Protein AF-A0A359FY62-F1 (afdb_monomer_lite)

pLDDT: mean 93.46, std 5.97, range [69.19, 98.06]

Radius of gyration: 10.39 Å; chains: 1; bounding box: 27×15×20 Å

Foldseek 3Di:
DDDDDDPVCCCPPAVPDPDHDDDDDDDPVD

Secondary structure (DSSP, 8-state):
-PPPP-TTTHIIIIIT-SS--------TT-

Sequence (30 aa):
MAIEVTDANFDELVLKSDKPVLVDFWAEWC

Structure (mmCIF, N/CA/C/O backbone):
data_AF-A0A359FY62-F1
#
_entry.id   AF-A0A359FY62-F1
#
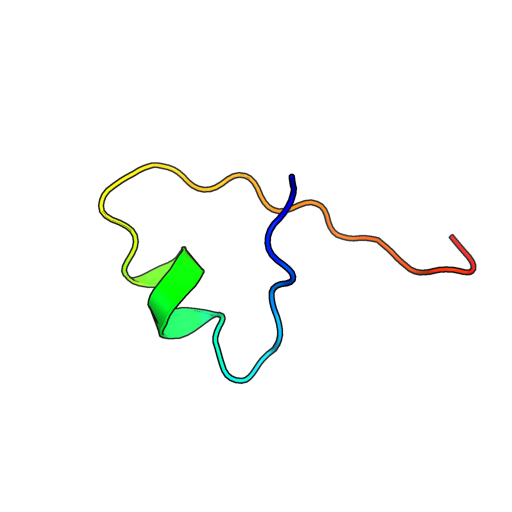loop_
_atom_site.group_PDB
_atom_site.id
_atom_site.type_symbol
_atom_site.label_atom_id
_atom_site.label_alt_id
_atom_site.label_comp_id
_atom_site.label_asym_id
_atom_site.label_entity_id
_atom_site.label_seq_id
_atom_site.pdbx_PDB_ins_code
_atom_site.Cartn_x
_atom_site.Cartn_y
_atom_site.Cartn_z
_atom_site.occupancy
_atom_site.B_iso_or_equiv
_atom_site.auth_seq_id
_atom_site.auth_comp_id
_atom_site.auth_asym_id
_atom_site.auth_atom_id
_atom_site.pdbx_PDB_model_num
ATOM 1 N N . MET A 1 1 ? 6.847 -11.386 8.221 1.00 69.19 1 MET A N 1
ATOM 2 C CA . MET A 1 1 ? 6.662 -11.448 6.757 1.00 69.19 1 MET A CA 1
ATOM 3 C C . MET A 1 1 ? 6.024 -10.140 6.339 1.00 69.19 1 MET A C 1
ATOM 5 O O . MET A 1 1 ? 5.047 -9.761 6.974 1.00 69.19 1 MET A O 1
ATOM 9 N N . ALA A 1 2 ? 6.617 -9.429 5.382 1.00 79.44 2 ALA A N 1
ATOM 10 C CA . ALA A 1 2 ? 5.999 -8.246 4.788 1.00 79.44 2 ALA A CA 1
ATOM 11 C C . ALA A 1 2 ? 4.962 -8.695 3.750 1.00 79.44 2 ALA A C 1
ATOM 13 O O . ALA A 1 2 ? 5.159 -9.718 3.095 1.00 79.44 2 ALA A O 1
ATOM 14 N N . ILE A 1 3 ? 3.854 -7.965 3.648 1.00 91.00 3 ILE A N 1
ATOM 15 C CA . ILE A 1 3 ? 2.846 -8.171 2.607 1.00 91.00 3 ILE A CA 1
ATOM 16 C C . ILE A 1 3 ? 3.210 -7.237 1.458 1.00 91.00 3 ILE A C 1
ATOM 18 O O . ILE A 1 3 ? 3.438 -6.052 1.691 1.00 91.00 3 ILE A O 1
ATOM 22 N N . GLU A 1 4 ? 3.289 -7.771 0.242 1.00 94.31 4 GLU A N 1
ATOM 23 C CA . GLU A 1 4 ? 3.557 -6.956 -0.939 1.00 94.31 4 GLU A CA 1
ATOM 24 C C . GLU A 1 4 ? 2.330 -6.106 -1.275 1.00 94.31 4 GLU A C 1
ATOM 26 O O . GLU A 1 4 ? 1.213 -6.610 -1.452 1.00 94.31 4 GLU A O 1
ATOM 31 N N . VAL A 1 5 ? 2.552 -4.797 -1.339 1.00 95.44 5 VAL A N 1
ATOM 32 C CA . VAL A 1 5 ? 1.532 -3.831 -1.723 1.00 95.44 5 VAL A CA 1
ATOM 33 C C . VAL A 1 5 ? 1.751 -3.476 -3.186 1.00 95.44 5 VAL A C 1
ATOM 35 O O . VAL A 1 5 ? 2.853 -3.135 -3.602 1.00 95.44 5 VAL A O 1
ATOM 38 N N . THR A 1 6 ? 0.677 -3.563 -3.954 1.00 96.25 6 THR A N 1
ATOM 39 C CA . THR A 1 6 ? 0.609 -3.214 -5.3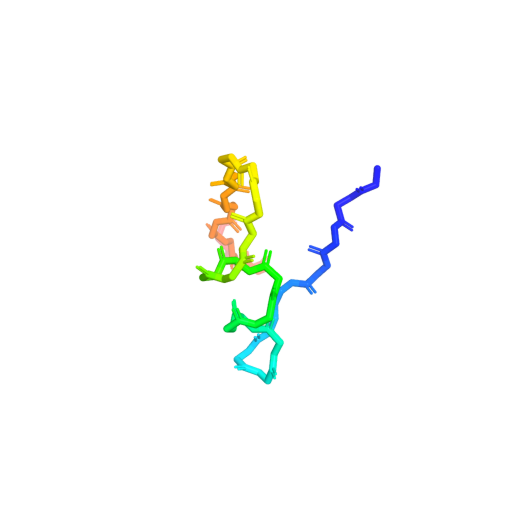71 1.00 96.25 6 THR A CA 1
ATOM 40 C C . THR A 1 6 ? -0.480 -2.167 -5.561 1.00 96.25 6 THR A C 1
ATOM 42 O O . THR A 1 6 ? -1.343 -1.987 -4.698 1.00 96.25 6 THR A O 1
ATOM 45 N N . ASP A 1 7 ? -0.512 -1.518 -6.721 1.00 96.19 7 ASP A N 1
ATOM 46 C CA . ASP A 1 7 ? -1.557 -0.533 -7.029 1.00 96.19 7 ASP A CA 1
ATOM 47 C C . ASP A 1 7 ? -2.975 -1.116 -6.902 1.00 96.19 7 ASP A C 1
ATOM 49 O O . ASP A 1 7 ? -3.904 -0.429 -6.482 1.00 96.19 7 ASP A O 1
ATOM 53 N N . ALA A 1 8 ? -3.142 -2.407 -7.212 1.00 98.06 8 ALA A N 1
ATOM 54 C CA . ALA A 1 8 ? -4.436 -3.081 -7.180 1.00 98.06 8 ALA A CA 1
ATOM 55 C C . ALA A 1 8 ? -4.990 -3.294 -5.761 1.00 98.06 8 ALA A C 1
ATOM 57 O O . ALA A 1 8 ? -6.202 -3.430 -5.604 1.00 98.06 8 ALA A O 1
ATOM 58 N N . ASN A 1 9 ? -4.129 -3.346 -4.739 1.00 96.88 9 ASN A N 1
ATOM 59 C CA . ASN A 1 9 ? -4.527 -3.668 -3.364 1.00 96.88 9 ASN A CA 1
ATOM 60 C C . ASN A 1 9 ? -4.222 -2.549 -2.350 1.00 96.88 9 ASN A C 1
ATOM 62 O O . ASN A 1 9 ? -4.552 -2.692 -1.173 1.00 96.88 9 ASN A O 1
ATOM 66 N N . PHE A 1 10 ? -3.651 -1.423 -2.791 1.00 96.69 10 PHE A N 1
ATOM 67 C CA . PHE A 1 10 ? -3.276 -0.312 -1.913 1.00 96.69 10 PHE A CA 1
ATOM 68 C C . PHE A 1 10 ? -4.474 0.275 -1.146 1.00 96.69 10 PHE A C 1
ATOM 70 O O . PHE A 1 10 ? -4.378 0.543 0.050 1.00 96.69 10 PHE A O 1
ATOM 77 N N . ASP A 1 11 ? -5.623 0.448 -1.806 1.00 97.56 11 ASP A N 1
ATOM 7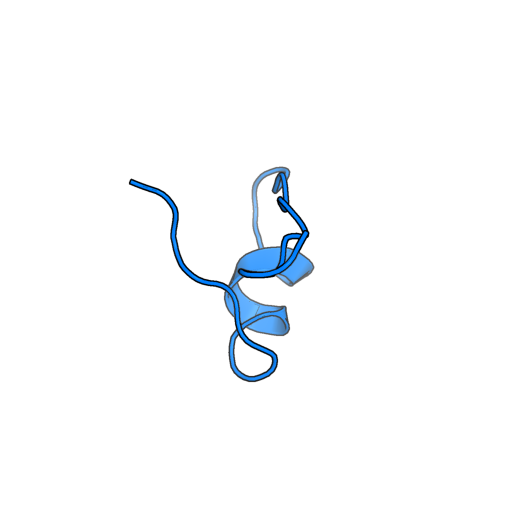8 C CA . ASP A 1 11 ? -6.828 1.004 -1.171 1.00 97.56 11 ASP A CA 1
ATOM 79 C C . ASP A 1 11 ? -7.346 0.113 -0.032 1.00 97.56 11 ASP A C 1
ATOM 81 O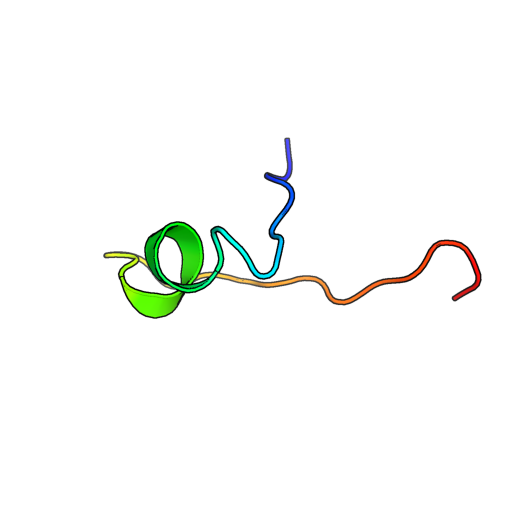 O . ASP A 1 11 ? -7.637 0.593 1.063 1.00 97.56 11 ASP A O 1
ATOM 85 N N . GLU A 1 12 ? -7.405 -1.196 -0.267 1.00 96.94 12 GLU A N 1
ATOM 86 C CA . GLU A 1 12 ? -7.897 -2.161 0.714 1.00 96.94 12 GLU A CA 1
ATOM 87 C C . GLU A 1 12 ? -6.918 -2.345 1.878 1.00 96.94 12 GLU A C 1
ATOM 89 O O . GLU A 1 12 ? -7.326 -2.316 3.038 1.00 96.94 12 GLU A O 1
ATOM 94 N N . LEU A 1 13 ? -5.627 -2.509 1.578 1.00 95.25 13 LEU A N 1
ATOM 95 C CA . LEU A 1 13 ? -4.626 -2.874 2.581 1.00 95.25 13 LEU A CA 1
ATOM 96 C C . LEU A 1 13 ? -4.058 -1.674 3.346 1.00 95.25 13 LEU A C 1
ATOM 98 O O . LEU A 1 13 ? -3.614 -1.842 4.481 1.00 95.25 13 LEU A O 1
ATOM 102 N N . VAL A 1 14 ? -4.044 -0.483 2.740 1.00 95.56 14 VAL A N 1
ATOM 103 C CA . VAL A 1 14 ? -3.425 0.716 3.325 1.00 95.56 14 VAL A CA 1
ATOM 104 C C . VAL A 1 14 ? -4.475 1.760 3.686 1.00 95.56 14 VAL A C 1
ATOM 106 O O . VAL A 1 14 ? -4.567 2.147 4.849 1.00 95.56 14 VAL A O 1
ATOM 109 N N . LEU A 1 15 ? -5.287 2.210 2.724 1.00 96.69 15 LEU A N 1
ATOM 110 C CA . LEU A 1 15 ? -6.204 3.338 2.948 1.00 96.69 15 LEU A CA 1
ATOM 111 C C . LEU A 1 15 ? -7.377 2.983 3.868 1.00 96.69 15 LEU A C 1
ATOM 113 O O . LEU A 1 15 ? -7.823 3.827 4.644 1.00 96.69 15 LEU A O 1
ATOM 117 N N . LYS A 1 16 ? -7.860 1.740 3.801 1.00 97.69 16 LYS A N 1
ATOM 118 C CA . LYS A 1 16 ? -8.961 1.222 4.629 1.00 97.69 16 LYS A CA 1
ATOM 119 C C . LYS A 1 16 ? -8.494 0.470 5.877 1.00 97.69 16 LYS A C 1
ATOM 121 O O . LYS A 1 16 ? -9.309 -0.170 6.534 1.00 97.69 16 LYS A O 1
ATOM 126 N N . SER A 1 17 ? -7.206 0.527 6.216 1.00 96.50 17 SER A N 1
ATOM 127 C CA . SER A 1 17 ? -6.686 -0.1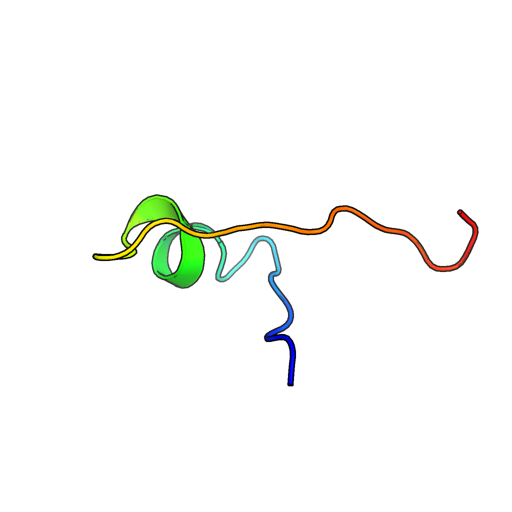74 7.388 1.00 96.50 17 SER A CA 1
ATOM 128 C C . SER A 1 17 ? -7.187 0.450 8.693 1.00 96.50 17 SER A C 1
ATOM 130 O O . SER A 1 17 ? -7.001 1.639 8.949 1.00 96.50 17 SER A O 1
ATOM 132 N N . ASP A 1 18 ? -7.720 -0.390 9.581 1.00 97.19 18 ASP A N 1
ATOM 133 C CA . ASP A 1 18 ? -8.125 -0.006 10.943 1.00 97.19 18 ASP A CA 1
ATOM 134 C C . ASP A 1 18 ? -6.934 0.326 11.862 1.00 97.19 18 ASP A C 1
ATOM 136 O O . ASP A 1 18 ? -7.102 0.765 13.003 1.00 97.19 18 ASP A O 1
ATOM 140 N N . LYS A 1 19 ? -5.707 0.060 11.402 1.00 94.75 19 LYS A N 1
ATOM 141 C CA . LYS A 1 19 ? -4.463 0.286 12.145 1.00 94.75 19 LYS A CA 1
ATOM 142 C C . LYS A 1 19 ? -3.490 1.126 11.318 1.00 94.75 19 LYS A C 1
ATOM 144 O O . LYS A 1 19 ? -3.488 1.004 10.094 1.00 94.75 19 LYS A O 1
ATOM 149 N N . PRO A 1 20 ? -2.608 1.915 11.958 1.00 96.38 20 PRO A N 1
ATOM 150 C CA . PRO A 1 20 ? -1.536 2.604 11.249 1.00 96.38 20 PRO A CA 1
ATOM 151 C C . PRO A 1 20 ? -0.683 1.625 10.436 1.00 96.38 20 PRO A C 1
ATOM 153 O O . PRO A 1 20 ? -0.237 0.603 10.963 1.00 96.38 20 PRO A O 1
ATOM 156 N N . VAL A 1 21 ? -0.454 1.956 9.166 1.00 95.75 21 VAL A N 1
ATOM 157 C CA . VAL A 1 21 ? 0.335 1.148 8.230 1.00 95.75 21 VAL A CA 1
ATOM 158 C C . VAL A 1 21 ? 1.664 1.843 7.970 1.00 95.75 21 VAL A C 1
ATOM 160 O O . VAL A 1 21 ? 1.698 3.030 7.650 1.00 95.75 21 VAL A O 1
ATOM 163 N N . LEU A 1 22 ? 2.760 1.096 8.107 1.00 94.88 22 LEU A N 1
ATOM 164 C CA . LEU A 1 22 ? 4.091 1.536 7.705 1.00 94.88 22 LEU A CA 1
ATOM 165 C C . LEU A 1 22 ? 4.413 0.918 6.344 1.00 94.88 22 LEU A C 1
ATOM 167 O O . LEU A 1 22 ? 4.417 -0.306 6.217 1.00 94.88 22 LEU A O 1
ATOM 171 N N . VAL A 1 23 ? 4.666 1.765 5.348 1.00 95.19 23 VAL A N 1
ATOM 172 C CA . VAL A 1 23 ? 4.980 1.350 3.976 1.00 95.19 23 VAL A CA 1
ATOM 173 C C . VAL A 1 23 ? 6.460 1.598 3.711 1.00 95.19 23 VAL A C 1
ATOM 175 O O . VAL A 1 23 ? 6.938 2.718 3.891 1.00 95.19 23 VAL A O 1
ATOM 178 N N . ASP A 1 24 ? 7.166 0.549 3.296 1.00 94.19 24 ASP A N 1
ATOM 179 C CA . ASP A 1 24 ? 8.552 0.622 2.840 1.00 94.19 24 ASP A CA 1
ATOM 180 C C . ASP A 1 24 ? 8.574 0.753 1.313 1.00 94.19 24 ASP A C 1
ATOM 182 O O . ASP A 1 24 ? 8.132 -0.149 0.598 1.00 94.19 24 ASP A O 1
ATOM 186 N N . PHE A 1 25 ? 9.029 1.904 0.821 1.00 93.94 25 PHE A N 1
ATOM 187 C CA . PHE A 1 25 ? 9.143 2.174 -0.609 1.00 93.94 25 PHE A CA 1
ATOM 188 C C . PHE A 1 25 ? 10.554 1.827 -1.061 1.00 93.94 25 PHE A C 1
ATOM 190 O O . PHE A 1 25 ? 11.516 2.501 -0.694 1.00 93.94 25 PHE A O 1
ATOM 197 N N . TRP A 1 26 ? 10.662 0.794 -1.888 1.00 92.69 26 TRP A N 1
ATOM 198 C CA . TRP A 1 26 ? 11.934 0.245 -2.330 1.00 92.69 26 TRP A CA 1
ATOM 199 C C . TRP A 1 26 ? 11.905 -0.060 -3.832 1.00 92.69 26 TRP A C 1
ATOM 201 O O . TRP A 1 26 ? 10.852 -0.044 -4.473 1.00 92.69 26 TRP A O 1
ATOM 211 N N . ALA A 1 27 ? 13.076 -0.346 -4.391 1.00 92.69 27 ALA A N 1
ATOM 212 C CA . ALA A 1 27 ? 13.237 -0.912 -5.723 1.00 92.69 27 ALA A CA 1
ATOM 213 C C . ALA A 1 27 ? 14.472 -1.823 -5.730 1.00 92.69 27 ALA A C 1
ATOM 215 O O . ALA A 1 27 ? 15.422 -1.560 -5.000 1.00 92.69 27 ALA A O 1
ATOM 216 N N . GLU A 1 28 ? 14.496 -2.869 -6.560 1.00 91.06 28 GLU A N 1
ATOM 217 C CA . GLU A 1 28 ? 15.608 -3.846 -6.606 1.00 91.06 28 GLU A CA 1
ATOM 218 C C . GLU A 1 28 ? 16.974 -3.231 -6.949 1.00 91.06 28 GLU A C 1
ATOM 220 O O . GLU A 1 28 ? 18.018 -3.808 -6.658 1.00 91.06 28 GLU A O 1
ATOM 225 N N . TRP A 1 29 ? 16.961 -2.069 -7.595 1.00 91.75 29 TRP A N 1
ATOM 226 C CA . TRP A 1 29 ? 18.141 -1.336 -8.048 1.00 91.75 29 TRP A CA 1
ATOM 227 C C . TRP A 1 29 ? 18.511 -0.156 -7.134 1.00 91.75 29 TRP A C 1
ATOM 229 O O . TRP A 1 29 ? 19.413 0.609 -7.483 1.00 91.75 29 TRP A O 1
ATOM 239 N N . CYS A 1 30 ? 17.803 0.011 -6.013 1.00 83.69 30 CYS A N 1
ATOM 240 C CA . CYS A 1 30 ? 17.996 1.090 -5.045 1.00 83.69 30 CYS A CA 1
AT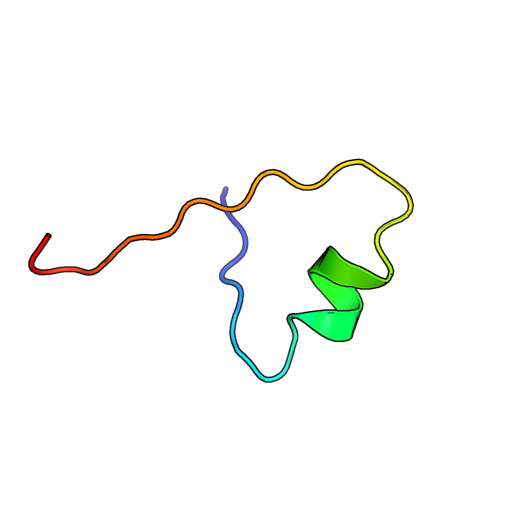OM 241 C C . CYS A 1 30 ? 18.905 0.674 -3.881 1.00 83.69 30 CYS A C 1
ATOM 243 O O . CYS A 1 30 ? 18.836 -0.497 -3.451 1.00 83.69 30 CYS A O 1
#